Protein AF-A0A380BNU7-F1 (afdb_monomer_lite)

Organism: Sphingobacterium spiritivorum (NCBI:txid258)

Radius of gyration: 19.22 Å; chains: 1; bounding box: 40×41×57 Å

Structure (mmCIF, N/CA/C/O backbone):
data_AF-A0A380BNU7-F1
#
_entry.id   AF-A0A380BNU7-F1
#
loop_
_atom_site.group_PDB
_atom_site.id
_atom_site.type_symbol
_atom_site.label_atom_id
_atom_site.label_alt_id
_atom_site.label_comp_id
_atom_site.label_asym_id
_atom_site.label_entity_id
_atom_site.label_seq_id
_atom_site.pdbx_PDB_ins_code
_atom_site.Cartn_x
_atom_site.Cartn_y
_atom_site.Cartn_z
_atom_site.occupancy
_atom_site.B_iso_or_equiv
_atom_site.auth_seq_id
_atom_site.auth_comp_id
_atom_site.auth_asym_id
_atom_site.auth_atom_id
_atom_site.pdbx_PDB_model_num
ATOM 1 N N . MET A 1 1 ? 15.354 9.250 -41.574 1.00 53.06 1 MET A N 1
ATOM 2 C CA . MET A 1 1 ? 14.515 8.963 -40.391 1.00 53.06 1 MET A CA 1
ATOM 3 C C . MET A 1 1 ? 14.996 9.888 -39.285 1.00 53.06 1 MET A C 1
ATOM 5 O O . MET A 1 1 ? 16.195 9.872 -39.030 1.00 53.06 1 MET A O 1
ATOM 9 N N . SER A 1 2 ? 14.148 10.771 -38.747 1.00 51.53 2 SER A N 1
ATOM 10 C CA . SER A 1 2 ? 14.580 11.741 -37.726 1.00 51.53 2 SER A CA 1
ATOM 11 C C . SER A 1 2 ? 14.972 11.025 -36.426 1.00 51.53 2 SER A C 1
ATOM 13 O O . SER A 1 2 ? 14.500 9.920 -36.149 1.00 51.53 2 SER A O 1
ATOM 15 N N . MET A 1 3 ? 15.859 11.642 -35.643 1.00 53.94 3 MET A N 1
ATOM 16 C CA . MET A 1 3 ? 16.341 11.119 -34.356 1.00 53.94 3 MET A CA 1
ATOM 17 C C . MET A 1 3 ? 15.182 10.827 -33.383 1.00 53.94 3 MET A C 1
ATOM 19 O O . MET A 1 3 ? 15.186 9.807 -32.701 1.00 53.94 3 M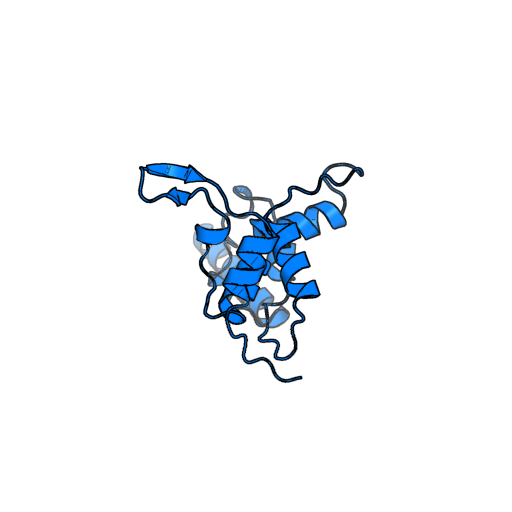ET A O 1
ATOM 23 N N . GLU A 1 4 ? 14.141 11.660 -33.415 1.00 60.81 4 GLU A N 1
ATOM 24 C CA . GLU A 1 4 ? 12.905 11.508 -32.635 1.00 60.81 4 GLU A CA 1
ATOM 25 C C . GLU A 1 4 ? 12.145 10.220 -32.977 1.00 60.81 4 GLU A C 1
ATOM 27 O O . GLU A 1 4 ? 11.693 9.493 -32.094 1.00 60.81 4 GLU A O 1
ATOM 32 N N . MET A 1 5 ? 12.074 9.876 -34.264 1.00 57.25 5 MET A N 1
ATOM 33 C CA . MET A 1 5 ? 11.382 8.676 -34.732 1.00 57.25 5 MET A CA 1
ATOM 34 C C . MET A 1 5 ? 12.128 7.398 -34.315 1.00 57.25 5 MET A C 1
ATOM 36 O O . MET A 1 5 ? 11.500 6.385 -34.023 1.00 57.25 5 MET A O 1
ATOM 40 N N . LYS A 1 6 ? 13.467 7.448 -34.239 1.00 61.94 6 LYS A N 1
ATOM 41 C CA . LYS A 1 6 ? 14.308 6.327 -33.783 1.00 61.94 6 LYS A CA 1
ATOM 42 C C . LYS A 1 6 ? 14.173 6.092 -32.272 1.00 61.94 6 LYS A C 1
ATOM 44 O O . LYS A 1 6 ? 14.049 4.944 -31.859 1.00 61.94 6 LYS A O 1
ATOM 49 N N . ASN A 1 7 ? 14.109 7.162 -31.477 1.00 72.06 7 ASN A N 1
ATOM 50 C CA . ASN A 1 7 ? 13.885 7.076 -30.030 1.00 72.06 7 ASN A CA 1
ATOM 51 C C . ASN A 1 7 ? 12.505 6.493 -29.687 1.00 72.06 7 ASN A C 1
ATOM 53 O O . ASN A 1 7 ? 12.392 5.698 -28.758 1.00 72.06 7 ASN A O 1
ATOM 57 N N . TRP A 1 8 ? 11.473 6.807 -30.474 1.00 78.50 8 TRP A N 1
ATOM 58 C CA . TRP A 1 8 ? 10.132 6.246 -30.285 1.00 78.50 8 TRP A CA 1
ATOM 59 C C . TRP A 1 8 ? 10.067 4.720 -30.475 1.00 78.50 8 TRP A C 1
ATOM 61 O O . TRP A 1 8 ? 9.413 4.023 -29.699 1.00 78.50 8 TRP A O 1
ATOM 71 N N . PHE A 1 9 ? 10.746 4.171 -31.490 1.00 84.50 9 PHE A N 1
ATOM 72 C CA . PHE A 1 9 ? 10.751 2.719 -31.720 1.00 84.50 9 PHE A CA 1
ATOM 73 C C . PHE A 1 9 ? 11.496 1.951 -30.626 1.00 84.50 9 PHE A C 1
ATOM 75 O O . PHE A 1 9 ? 11.030 0.889 -30.210 1.00 84.50 9 PHE A O 1
ATOM 82 N N . GLU A 1 10 ? 12.622 2.481 -30.145 1.00 84.56 10 GLU A N 1
ATOM 83 C CA . GLU A 1 10 ? 13.351 1.882 -29.021 1.00 84.56 10 GLU A CA 1
ATOM 84 C C . GLU A 1 10 ? 12.535 1.965 -27.724 1.00 84.56 10 GLU A C 1
ATOM 86 O O . GLU A 1 10 ? 12.452 0.981 -26.991 1.00 84.56 10 GLU A O 1
ATOM 91 N N . TYR A 1 11 ? 11.827 3.078 -27.498 1.00 84.00 11 TYR A N 1
ATOM 92 C CA . TYR A 1 11 ? 10.887 3.215 -26.384 1.00 84.00 11 TYR A CA 1
ATOM 93 C C . TYR A 1 11 ? 9.791 2.142 -26.425 1.00 84.00 11 TYR A C 1
ATOM 95 O O . TYR A 1 11 ? 9.588 1.414 -25.454 1.00 84.00 11 TYR A O 1
ATOM 103 N N . LYS A 1 12 ? 9.122 1.972 -27.573 1.00 88.44 12 LYS A N 1
ATOM 104 C CA . LYS A 1 12 ? 8.074 0.952 -27.724 1.00 88.44 12 LYS A CA 1
ATOM 105 C C . LYS A 1 12 ? 8.599 -0.473 -27.592 1.00 88.44 12 LYS A C 1
ATOM 107 O O . LYS A 1 12 ? 7.890 -1.325 -27.061 1.00 88.44 12 LYS A O 1
ATOM 112 N N . ARG A 1 13 ? 9.832 -0.739 -28.028 1.00 91.44 13 ARG A N 1
ATOM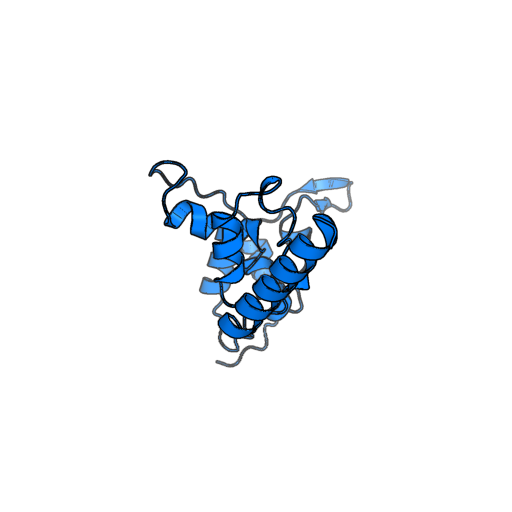 113 C CA . ARG A 1 13 ? 10.489 -2.033 -27.794 1.00 91.44 13 ARG A CA 1
ATOM 114 C C . ARG A 1 13 ? 10.737 -2.292 -26.315 1.00 91.44 13 ARG A C 1
ATOM 116 O O . ARG A 1 13 ? 10.459 -3.399 -25.863 1.00 91.44 13 ARG A O 1
ATOM 123 N N . LEU A 1 14 ? 11.234 -1.299 -25.580 1.00 90.19 14 LEU A N 1
ATOM 124 C CA . LEU A 1 14 ? 11.453 -1.414 -24.141 1.00 90.19 14 LEU A CA 1
ATOM 125 C C . LEU A 1 14 ? 10.132 -1.658 -23.399 1.00 90.19 14 LEU A C 1
ATOM 127 O O . LEU A 1 14 ? 10.041 -2.604 -22.621 1.00 90.19 14 LEU A O 1
ATOM 131 N N . GLU A 1 15 ? 9.099 -0.871 -23.703 1.00 92.00 15 GLU A N 1
ATOM 132 C CA . GLU A 1 15 ? 7.751 -1.021 -23.141 1.00 92.00 15 GLU A CA 1
ATOM 133 C C . GLU A 1 15 ? 7.202 -2.440 -23.374 1.00 92.00 15 GLU A C 1
ATOM 135 O O . GLU A 1 15 ? 6.788 -3.123 -22.439 1.00 92.00 15 GLU A O 1
ATOM 140 N N . GLN A 1 16 ? 7.273 -2.938 -24.612 1.00 94.25 16 GLN A N 1
ATOM 141 C CA . GLN A 1 16 ? 6.831 -4.297 -24.939 1.00 94.25 16 GLN A CA 1
ATOM 142 C C . GLN A 1 16 ? 7.655 -5.370 -24.222 1.00 94.25 16 GLN A C 1
ATOM 144 O O . GLN A 1 16 ? 7.095 -6.354 -23.742 1.00 94.25 16 GLN A O 1
ATOM 149 N N . HIS A 1 17 ? 8.974 -5.199 -24.143 1.00 94.44 17 HIS A N 1
ATOM 150 C CA . HIS A 1 17 ? 9.847 -6.160 -23.478 1.00 94.44 17 HIS A CA 1
ATOM 151 C C . HIS A 1 17 ? 9.535 -6.266 -21.981 1.00 94.44 17 HIS A C 1
ATOM 153 O O . HIS A 1 17 ? 9.389 -7.372 -21.461 1.00 94.44 17 HIS A O 1
ATOM 159 N N . LEU A 1 18 ? 9.375 -5.128 -21.304 1.00 93.44 18 LEU A N 1
ATOM 160 C CA . LEU A 1 18 ? 9.049 -5.085 -19.880 1.00 93.44 18 LEU A CA 1
ATOM 161 C C . LEU A 1 18 ? 7.642 -5.622 -19.601 1.00 93.44 18 LEU A C 1
ATOM 163 O O . LEU A 1 18 ? 7.465 -6.376 -18.643 1.00 93.44 18 LEU A O 1
ATOM 167 N N . HIS A 1 19 ? 6.666 -5.320 -20.464 1.00 93.94 19 HIS A N 1
ATOM 168 C CA . HIS A 1 19 ? 5.331 -5.915 -20.387 1.00 93.94 19 HIS A CA 1
ATOM 169 C C . HIS A 1 19 ? 5.389 -7.446 -20.474 1.00 93.94 19 HIS A C 1
ATOM 171 O O . HIS A 1 19 ? 4.811 -8.132 -19.637 1.00 93.94 19 HIS A O 1
ATOM 177 N N . LEU A 1 20 ? 6.134 -7.995 -21.441 1.00 94.81 20 LEU A N 1
ATOM 178 C CA . LEU A 1 20 ? 6.280 -9.445 -21.603 1.00 94.81 20 LEU A CA 1
ATOM 179 C C . LEU A 1 20 ? 7.007 -10.104 -20.424 1.00 94.81 20 LEU A C 1
ATOM 181 O O . LEU A 1 20 ? 6.664 -11.223 -20.052 1.00 94.81 20 LEU A O 1
ATOM 185 N N . LEU A 1 21 ? 8.005 -9.429 -19.848 1.00 93.50 21 LEU A N 1
ATOM 186 C CA . LEU A 1 21 ? 8.790 -9.956 -18.731 1.00 93.50 21 LEU A CA 1
ATOM 187 C C . LEU A 1 21 ? 8.006 -9.961 -17.412 1.00 93.50 21 LEU A C 1
ATOM 189 O O . LEU A 1 21 ? 8.163 -10.878 -16.611 1.00 93.50 21 LEU A O 1
ATOM 193 N N . THR A 1 22 ? 7.198 -8.928 -17.174 1.00 91.62 22 THR A N 1
ATOM 194 C CA . THR A 1 22 ? 6.559 -8.691 -15.867 1.00 91.62 22 THR A CA 1
ATOM 195 C C . THR A 1 22 ? 5.064 -8.978 -15.848 1.00 91.62 22 THR A C 1
ATOM 197 O O . THR A 1 22 ? 4.483 -9.096 -14.774 1.00 91.62 22 THR A O 1
ATOM 200 N N . GLY A 1 23 ? 4.424 -9.060 -17.016 1.00 91.25 23 GLY A N 1
ATOM 201 C CA . GLY A 1 23 ? 2.969 -9.148 -17.151 1.00 91.25 23 GLY A CA 1
ATOM 202 C C . GLY A 1 23 ? 2.229 -7.848 -16.816 1.00 91.25 23 GLY A C 1
ATOM 203 O O . GLY A 1 23 ? 1.001 -7.823 -16.867 1.00 91.25 23 GLY A O 1
ATOM 204 N N . LYS A 1 24 ? 2.945 -6.769 -16.482 1.00 90.69 24 LYS A N 1
ATOM 205 C CA . LYS A 1 24 ? 2.353 -5.507 -16.033 1.00 90.69 24 LYS A CA 1
ATOM 206 C C . LYS A 1 24 ? 2.048 -4.557 -17.175 1.00 90.69 24 LYS A C 1
ATOM 208 O O . LYS A 1 24 ? 2.723 -4.537 -18.202 1.00 90.69 24 LYS A O 1
ATOM 213 N N . GLU A 1 25 ? 1.044 -3.725 -16.962 1.00 89.88 25 GLU A N 1
ATOM 214 C CA . GLU A 1 25 ? 0.733 -2.591 -17.824 1.00 89.88 25 GLU A CA 1
ATOM 215 C C . GLU A 1 25 ? 1.836 -1.526 -17.656 1.00 89.88 25 GLU A C 1
ATOM 217 O O . GLU A 1 25 ? 2.126 -1.105 -16.542 1.00 89.88 25 GLU A O 1
ATOM 222 N N . MET A 1 26 ? 2.525 -1.154 -18.740 1.00 90.69 26 MET A N 1
ATOM 223 C CA . MET A 1 26 ? 3.698 -0.273 -18.652 1.00 90.69 26 MET A CA 1
ATOM 224 C C . MET A 1 26 ? 3.348 1.215 -18.628 1.00 90.69 26 MET A C 1
ATOM 226 O O . MET A 1 26 ? 4.168 2.002 -18.162 1.00 90.69 26 MET A O 1
ATOM 230 N N . SER A 1 27 ? 2.157 1.622 -19.080 1.00 86.50 27 SER A N 1
ATOM 231 C CA . SER A 1 27 ? 1.724 3.025 -19.026 1.00 86.50 27 SER A CA 1
ATOM 232 C C . SER A 1 27 ? 1.550 3.541 -17.595 1.00 86.50 27 SER A C 1
ATOM 234 O O . SER A 1 27 ? 1.594 4.750 -17.377 1.00 86.50 27 SER A O 1
ATOM 236 N N . SER A 1 28 ? 1.423 2.649 -16.605 1.00 83.88 28 SER A N 1
ATOM 237 C CA . SER A 1 28 ? 1.453 3.016 -15.187 1.00 83.88 28 SER A CA 1
ATOM 238 C C . SER A 1 28 ? 2.838 3.436 -14.678 1.00 83.88 28 SER A C 1
ATOM 240 O O . SER A 1 28 ? 2.950 3.818 -13.515 1.00 83.88 28 SER A O 1
ATOM 242 N N . PHE A 1 29 ? 3.883 3.344 -15.508 1.00 85.69 29 PHE A N 1
ATOM 243 C CA . PHE A 1 29 ? 5.261 3.693 -15.171 1.00 85.69 29 PHE A CA 1
ATOM 244 C C . PHE A 1 29 ? 5.802 4.772 -16.116 1.00 85.69 29 PHE A C 1
ATOM 246 O O . PHE A 1 29 ? 5.640 4.689 -17.335 1.00 85.69 29 PHE A O 1
ATOM 253 N N . ASN A 1 30 ? 6.507 5.766 -15.571 1.00 82.25 30 ASN A N 1
ATOM 254 C CA . ASN A 1 30 ? 7.160 6.797 -16.375 1.00 82.25 30 ASN A CA 1
ATOM 255 C C . ASN A 1 30 ? 8.501 6.288 -16.931 1.00 82.25 30 ASN A C 1
ATOM 257 O O . ASN A 1 30 ? 9.577 6.578 -16.410 1.00 82.25 30 ASN A O 1
ATOM 261 N N . LEU 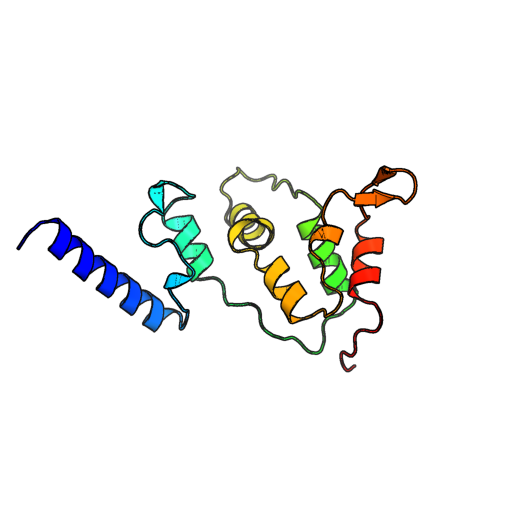A 1 31 ? 8.441 5.500 -18.008 1.00 82.44 31 LEU A N 1
ATOM 262 C CA . LEU A 1 31 ? 9.639 4.974 -18.674 1.00 82.44 31 LEU A CA 1
ATOM 263 C C . LEU A 1 31 ? 10.445 6.061 -19.407 1.00 82.44 31 LEU A C 1
ATOM 265 O O . LEU A 1 31 ? 11.574 5.800 -19.822 1.00 82.44 31 LEU A O 1
ATOM 269 N N . SER A 1 32 ? 9.869 7.248 -19.620 1.00 76.31 32 SER A N 1
ATOM 270 C CA . SER A 1 32 ? 10.497 8.333 -20.375 1.00 76.31 32 SER A CA 1
ATOM 271 C C . SER A 1 32 ? 11.241 9.337 -19.516 1.00 76.31 32 SER A C 1
ATOM 273 O O . SER A 1 32 ? 12.203 9.871 -20.027 1.00 76.31 32 SER A O 1
ATOM 275 N N . GLU A 1 33 ? 10.852 9.596 -18.267 1.00 72.12 33 GLU A N 1
ATOM 276 C CA . GLU A 1 33 ? 11.471 10.647 -17.430 1.00 72.12 33 GLU A CA 1
ATOM 277 C C . GLU A 1 33 ? 12.031 10.079 -16.118 1.00 72.12 33 GLU A C 1
ATOM 279 O O . GLU A 1 33 ? 12.132 10.764 -15.104 1.00 72.12 33 GLU A O 1
ATOM 284 N N . TRP A 1 34 ? 12.460 8.815 -16.138 1.00 67.75 34 TRP A N 1
ATOM 285 C CA . TRP A 1 34 ? 13.058 8.137 -14.981 1.00 67.75 34 TRP A CA 1
ATOM 286 C C . TRP A 1 34 ? 14.266 8.878 -14.385 1.00 67.75 34 TRP A C 1
ATOM 288 O O . TRP A 1 34 ? 14.603 8.678 -13.217 1.00 67.75 34 TRP A O 1
ATOM 298 N N . TRP A 1 35 ? 14.927 9.726 -15.177 1.00 62.47 35 TRP A N 1
ATOM 299 C CA . TRP A 1 35 ? 16.054 10.548 -14.742 1.00 62.47 35 TRP A CA 1
ATOM 300 C C . TRP A 1 35 ? 15.646 11.769 -13.901 1.00 62.47 35 TRP A C 1
ATOM 302 O O . TRP A 1 35 ? 16.498 12.285 -13.181 1.00 62.47 35 TRP A O 1
ATOM 312 N N . GLU A 1 36 ? 14.398 12.248 -13.984 1.00 63.00 36 GLU A N 1
ATOM 313 C CA . GLU A 1 36 ? 13.903 13.378 -13.169 1.00 63.00 36 GLU A CA 1
ATOM 314 C C . GLU A 1 36 ? 13.337 12.927 -11.820 1.00 63.00 36 GLU A C 1
ATOM 316 O O . GLU A 1 36 ? 13.209 13.732 -10.899 1.00 63.00 36 GLU A O 1
ATOM 321 N N . GLU A 1 37 ? 13.011 11.640 -11.699 1.00 66.06 37 GLU A N 1
ATOM 322 C CA . GLU A 1 37 ? 12.441 11.056 -10.492 1.00 66.06 37 GLU A CA 1
ATOM 323 C C . GLU A 1 37 ? 13.536 10.473 -9.582 1.00 66.06 37 GLU A C 1
ATOM 325 O O . GLU A 1 37 ? 14.260 11.198 -8.904 1.00 66.06 37 GLU A O 1
ATOM 330 N N . SER A 1 38 ? 13.644 9.144 -9.530 1.00 68.44 38 SER A N 1
ATOM 331 C CA . SER A 1 38 ? 14.490 8.423 -8.569 1.00 68.44 38 SER A CA 1
ATOM 332 C C . SER A 1 38 ? 15.600 7.598 -9.235 1.00 68.44 38 SER A C 1
ATOM 334 O O . SER A 1 38 ? 16.313 6.867 -8.550 1.00 68.44 38 SER A O 1
ATOM 336 N N . GLY A 1 39 ? 15.765 7.710 -10.559 1.00 79.56 39 GLY A N 1
ATOM 337 C CA . GLY A 1 39 ? 16.731 6.934 -11.339 1.00 79.56 39 GLY A CA 1
ATOM 338 C C . GLY A 1 39 ? 16.174 5.611 -11.875 1.00 79.56 39 GLY A C 1
ATOM 339 O O . GLY A 1 39 ? 15.078 5.165 -11.524 1.00 79.56 39 GLY A O 1
ATOM 340 N N . ALA A 1 40 ? 16.946 4.966 -12.752 1.00 83.75 40 ALA A N 1
ATOM 341 C CA . ALA A 1 40 ? 16.537 3.732 -13.422 1.00 83.75 40 ALA A CA 1
ATOM 342 C C . ALA A 1 40 ? 16.423 2.547 -12.448 1.00 83.75 40 ALA A C 1
ATOM 344 O O . ALA A 1 40 ? 15.591 1.666 -12.648 1.00 83.75 40 ALA A O 1
ATOM 345 N N . GLU A 1 41 ? 17.228 2.526 -11.386 1.00 80.44 41 GLU A N 1
ATOM 346 C CA . GLU A 1 41 ? 17.237 1.480 -10.364 1.00 80.44 41 GLU A CA 1
ATOM 347 C C . GLU A 1 41 ? 15.944 1.474 -9.546 1.00 80.44 41 GLU A C 1
ATOM 349 O O . GLU A 1 41 ? 15.356 0.415 -9.327 1.00 80.44 41 GLU A O 1
ATOM 354 N N . ALA A 1 42 ? 15.481 2.657 -9.140 1.00 78.56 42 ALA A N 1
ATOM 355 C CA . ALA A 1 42 ? 14.222 2.847 -8.427 1.00 78.56 42 ALA A CA 1
ATOM 356 C C . ALA A 1 42 ? 13.025 2.412 -9.287 1.00 78.56 42 ALA A C 1
ATOM 358 O O . ALA A 1 42 ? 12.171 1.648 -8.837 1.00 78.56 42 ALA A O 1
ATOM 359 N N . LEU A 1 43 ? 13.018 2.819 -10.560 1.00 84.62 43 LEU A N 1
ATOM 360 C CA . LEU A 1 43 ? 11.989 2.418 -11.515 1.00 84.62 43 LEU A CA 1
ATOM 361 C C . LEU A 1 43 ? 12.005 0.904 -11.781 1.00 84.62 43 LEU A C 1
ATOM 363 O O . LEU A 1 43 ? 10.957 0.258 -11.771 1.00 84.62 43 LEU A O 1
ATOM 367 N N . ALA A 1 44 ? 13.186 0.315 -11.987 1.00 87.00 44 ALA A N 1
ATOM 368 C CA . ALA A 1 44 ? 13.331 -1.127 -12.176 1.00 87.00 44 ALA A CA 1
ATOM 369 C C . ALA A 1 44 ? 12.832 -1.902 -10.950 1.00 87.00 44 ALA A C 1
ATOM 371 O O . ALA A 1 44 ? 12.160 -2.925 -11.099 1.00 87.00 44 ALA A O 1
ATOM 372 N N . PHE A 1 45 ? 13.108 -1.393 -9.748 1.00 85.50 45 PHE A N 1
ATOM 373 C CA . PHE A 1 45 ? 12.605 -1.963 -8.508 1.00 85.50 45 PHE A CA 1
ATOM 374 C C . PHE A 1 45 ? 11.068 -1.939 -8.455 1.00 85.50 45 PHE A C 1
ATOM 376 O O . PHE A 1 45 ? 10.450 -2.987 -8.253 1.00 85.50 45 PHE A O 1
ATOM 383 N N . ASP A 1 46 ? 10.441 -0.795 -8.737 1.00 85.62 46 ASP A N 1
ATOM 384 C CA . ASP A 1 46 ? 8.978 -0.652 -8.736 1.00 85.62 46 ASP A CA 1
ATOM 385 C C . ASP A 1 46 ? 8.285 -1.517 -9.801 1.00 85.62 46 ASP A C 1
ATOM 387 O O . ASP A 1 46 ? 7.206 -2.074 -9.558 1.00 85.62 46 ASP A O 1
ATOM 391 N N . ILE A 1 47 ? 8.915 -1.674 -10.967 1.00 89.25 47 ILE A N 1
ATOM 392 C CA . ILE A 1 47 ? 8.464 -2.586 -12.022 1.00 89.25 47 ILE A CA 1
ATOM 393 C C . ILE A 1 47 ? 8.580 -4.042 -11.551 1.00 89.25 47 ILE A C 1
ATOM 395 O O . ILE A 1 47 ? 7.650 -4.819 -11.772 1.00 89.25 47 ILE A O 1
ATOM 399 N N . SER A 1 48 ? 9.665 -4.401 -10.858 1.00 88.38 48 SER A N 1
ATOM 400 C CA . SER A 1 48 ? 9.932 -5.770 -10.389 1.00 88.38 48 SER A CA 1
ATOM 401 C C . SER A 1 48 ? 9.066 -6.229 -9.212 1.00 88.38 48 SER A C 1
ATOM 403 O O . SER A 1 48 ? 8.845 -7.431 -9.057 1.00 88.38 48 SER A O 1
ATOM 405 N N . LEU A 1 49 ? 8.574 -5.304 -8.381 1.00 87.44 49 LEU A N 1
ATOM 406 C CA . LEU A 1 49 ? 7.686 -5.640 -7.267 1.00 87.44 49 LEU A CA 1
ATOM 407 C C . LEU A 1 49 ? 6.408 -6.301 -7.797 1.00 87.44 49 LEU A C 1
ATOM 409 O O . LEU A 1 49 ? 5.835 -5.772 -8.734 1.00 87.44 49 LEU A O 1
ATOM 413 N N . PRO A 1 50 ? 5.892 -7.398 -7.232 1.00 88.50 50 PRO A N 1
ATOM 414 C CA . PRO A 1 50 ? 4.590 -7.916 -7.654 1.00 88.50 50 PRO A CA 1
ATOM 415 C C . PRO A 1 50 ? 3.484 -6.880 -7.401 1.00 88.50 50 PRO A C 1
ATOM 417 O O . PRO A 1 50 ? 3.618 -6.019 -6.530 1.00 88.50 50 PRO A O 1
ATOM 420 N N . ASP A 1 51 ? 2.384 -6.956 -8.149 1.00 89.25 51 ASP A N 1
ATOM 421 C CA . ASP A 1 51 ? 1.191 -6.194 -7.781 1.00 89.25 51 ASP A CA 1
ATOM 422 C C . ASP A 1 51 ? 0.558 -6.809 -6.521 1.00 89.25 51 ASP A C 1
ATOM 424 O O . ASP A 1 51 ? 0.584 -8.031 -6.357 1.00 89.25 51 ASP A O 1
ATOM 428 N N . PRO A 1 52 ? -0.009 -5.998 -5.608 1.00 91.81 52 PRO A N 1
ATOM 429 C CA . PRO A 1 52 ? -0.709 -6.531 -4.451 1.00 91.81 52 PRO A CA 1
ATOM 430 C C . PRO A 1 52 ? -1.879 -7.420 -4.861 1.00 91.81 52 PRO A C 1
ATOM 432 O O . PRO A 1 52 ? -2.713 -7.036 -5.682 1.00 91.81 52 PRO A O 1
ATOM 435 N N . GLU A 1 53 ? -1.984 -8.576 -4.219 1.00 92.75 53 GLU A N 1
ATOM 436 C CA . GLU A 1 53 ? -3.076 -9.515 -4.440 1.00 92.75 53 GLU A CA 1
ATOM 437 C C . GLU A 1 53 ? -4.143 -9.411 -3.347 1.00 92.75 53 GLU A C 1
ATOM 439 O O . GLU A 1 53 ? -3.939 -8.846 -2.263 1.00 92.75 53 GLU A O 1
ATOM 444 N N . LYS A 1 54 ? -5.324 -9.949 -3.656 1.00 92.81 54 LYS A N 1
ATOM 445 C CA . LYS A 1 54 ? -6.393 -10.090 -2.678 1.00 92.81 54 LYS A CA 1
ATOM 446 C C . LYS A 1 54 ? -6.098 -11.299 -1.794 1.00 92.81 54 LYS A C 1
ATOM 448 O O . LYS A 1 54 ? -5.933 -12.403 -2.304 1.00 92.81 54 LYS A O 1
ATOM 453 N N . THR A 1 55 ? -6.085 -11.090 -0.485 1.00 90.31 55 THR A N 1
ATOM 454 C CA . THR A 1 55 ? -5.694 -12.090 0.507 1.00 90.31 55 THR A CA 1
ATOM 455 C C . THR A 1 55 ? -6.837 -12.327 1.482 1.00 90.31 55 THR A C 1
ATOM 457 O O . THR A 1 55 ? -7.275 -11.414 2.178 1.00 90.31 55 THR A O 1
ATOM 460 N N . ASP A 1 56 ? -7.302 -13.573 1.564 1.00 83.50 56 ASP A N 1
ATOM 461 C CA . ASP A 1 56 ? -8.504 -13.911 2.333 1.00 83.50 56 ASP A CA 1
ATOM 462 C C . ASP A 1 56 ? -8.271 -14.075 3.844 1.00 83.50 56 ASP A C 1
ATOM 464 O O . ASP A 1 56 ? -9.244 -14.052 4.590 1.00 83.50 56 ASP A O 1
ATOM 468 N N . ASN A 1 57 ? -7.018 -14.212 4.302 1.00 86.44 57 ASN A N 1
ATOM 469 C CA . ASN A 1 57 ? -6.677 -14.610 5.679 1.00 86.44 57 ASN A CA 1
ATOM 470 C C . ASN A 1 57 ? -5.687 -13.643 6.362 1.00 86.44 57 ASN A C 1
ATOM 472 O O . ASN A 1 57 ? -4.745 -14.076 7.023 1.00 86.44 57 ASN A O 1
ATOM 476 N N . ILE A 1 58 ? -5.859 -12.328 6.185 1.00 91.38 58 ILE A N 1
ATOM 477 C CA . ILE A 1 58 ? -4.993 -11.331 6.839 1.00 91.38 58 ILE A CA 1
ATOM 478 C C . ILE A 1 58 ? -5.324 -11.265 8.330 1.00 91.38 58 ILE A C 1
ATOM 480 O O . ILE A 1 58 ? -6.463 -11.000 8.718 1.00 91.38 58 ILE A O 1
ATOM 484 N N . THR A 1 59 ? -4.321 -11.445 9.183 1.00 92.81 59 THR A N 1
ATOM 485 C CA . THR A 1 59 ? -4.482 -11.316 10.633 1.00 92.81 59 THR A CA 1
ATOM 486 C C . THR A 1 59 ? -4.462 -9.851 11.078 1.00 92.81 59 THR A C 1
ATOM 488 O O . THR A 1 59 ? -3.817 -8.990 10.474 1.00 92.81 59 THR A O 1
ATOM 491 N N . LEU A 1 60 ? -5.093 -9.560 12.221 1.00 91.75 60 LEU A N 1
ATOM 492 C CA . LEU A 1 60 ? -5.037 -8.228 12.839 1.00 91.75 60 LEU A CA 1
ATOM 493 C C . LEU A 1 60 ? -3.590 -7.784 13.132 1.00 91.75 60 LEU A C 1
ATOM 495 O O . LEU A 1 60 ? -3.272 -6.599 13.047 1.00 91.75 60 LEU A O 1
ATOM 499 N N . LYS A 1 61 ? -2.704 -8.738 13.457 1.00 95.12 61 LYS A N 1
ATOM 500 C CA . LYS A 1 61 ? -1.280 -8.478 13.709 1.00 95.12 61 LYS A CA 1
ATOM 501 C C . LYS A 1 61 ? -0.555 -8.036 12.437 1.00 95.12 61 LYS A C 1
ATOM 503 O O . LYS A 1 61 ? 0.203 -7.073 12.492 1.00 95.12 61 LYS A O 1
ATOM 508 N N . GLU A 1 62 ? -0.796 -8.704 11.311 1.00 95.25 62 GLU A N 1
ATOM 509 C CA . GLU A 1 62 ? -0.218 -8.324 10.013 1.00 95.25 62 GLU A CA 1
ATOM 510 C C . GLU A 1 62 ? -0.737 -6.963 9.552 1.00 95.25 62 GLU A C 1
ATOM 512 O O . GLU A 1 62 ? 0.063 -6.107 9.177 1.00 95.25 62 GLU A O 1
ATOM 517 N N . LEU A 1 63 ? -2.047 -6.713 9.668 1.00 95.50 63 LEU A N 1
ATOM 518 C CA . LEU A 1 63 ? -2.609 -5.390 9.384 1.00 95.50 63 LEU A CA 1
ATOM 519 C C . LEU A 1 63 ? -1.947 -4.311 10.250 1.00 95.50 63 LEU A C 1
ATOM 521 O O . LEU A 1 63 ? -1.535 -3.272 9.736 1.00 95.50 63 LEU A O 1
ATOM 525 N N . SER A 1 64 ? -1.808 -4.559 11.555 1.00 95.69 64 SER A N 1
ATOM 526 C CA . SER A 1 64 ? -1.171 -3.604 12.462 1.00 95.69 64 SER A CA 1
ATOM 527 C C . SER A 1 64 ? 0.290 -3.335 12.101 1.00 95.69 64 SER A C 1
ATOM 529 O O . SER A 1 64 ? 0.754 -2.212 12.288 1.00 95.69 64 SER A O 1
ATOM 531 N N . GLU A 1 65 ? 1.015 -4.332 11.594 1.00 95.44 65 GLU A N 1
ATOM 532 C CA . GLU A 1 65 ? 2.398 -4.170 11.143 1.00 95.44 65 GLU A CA 1
ATOM 533 C C . GLU A 1 65 ? 2.480 -3.325 9.865 1.00 95.44 65 GLU A C 1
ATOM 535 O O . GLU A 1 65 ? 3.338 -2.446 9.771 1.00 95.44 65 GLU A O 1
ATOM 540 N N . ILE A 1 66 ? 1.555 -3.514 8.917 1.00 94.56 66 ILE A N 1
ATOM 541 C CA . ILE A 1 66 ? 1.452 -2.662 7.720 1.00 94.56 66 ILE A CA 1
ATOM 542 C C . ILE A 1 66 ? 1.166 -1.211 8.126 1.00 94.56 66 ILE A C 1
ATOM 544 O O . ILE A 1 66 ? 1.866 -0.293 7.695 1.00 94.56 66 ILE A O 1
ATOM 548 N N . VAL A 1 67 ? 0.179 -0.995 9.003 1.00 95.38 67 VAL A N 1
ATOM 549 C CA . VAL A 1 67 ? -0.171 0.343 9.505 1.00 95.38 67 VAL A CA 1
ATOM 550 C C . VAL A 1 67 ? 1.016 0.988 10.219 1.00 95.38 67 VAL A C 1
ATOM 552 O O . VAL A 1 67 ? 1.297 2.166 9.995 1.00 95.38 67 VAL A O 1
ATOM 555 N N . ARG A 1 68 ? 1.738 0.226 11.050 1.00 93.75 68 ARG A N 1
ATOM 556 C CA . ARG A 1 68 ? 2.943 0.702 11.739 1.00 93.75 68 ARG A CA 1
ATOM 557 C C . ARG A 1 68 ? 4.001 1.170 10.741 1.00 93.75 68 AR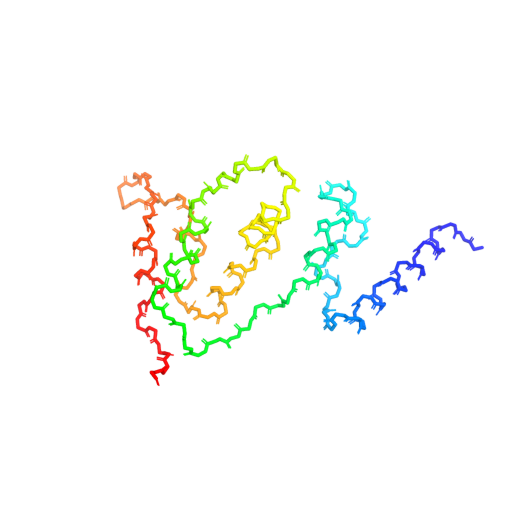G A C 1
ATOM 559 O O . ARG A 1 68 ? 4.508 2.274 10.902 1.00 93.75 68 ARG A O 1
ATOM 566 N N . ARG A 1 69 ? 4.293 0.386 9.697 1.00 91.06 69 ARG A N 1
ATOM 567 C CA . ARG A 1 69 ? 5.276 0.748 8.656 1.00 91.06 69 ARG A CA 1
ATOM 568 C C . ARG A 1 69 ? 4.884 1.997 7.872 1.00 91.06 69 ARG A C 1
ATOM 570 O O . ARG A 1 69 ? 5.747 2.800 7.558 1.00 91.06 69 ARG A O 1
ATOM 577 N N . LEU A 1 70 ? 3.595 2.185 7.593 1.00 91.25 70 LEU A N 1
ATOM 578 C CA . LEU A 1 70 ? 3.103 3.392 6.922 1.00 91.25 70 LEU A CA 1
ATOM 579 C C . LEU A 1 70 ? 3.129 4.639 7.824 1.00 91.25 70 LEU A C 1
ATOM 581 O O . LEU A 1 70 ? 3.260 5.754 7.327 1.00 91.25 70 LEU A O 1
ATOM 585 N N . LYS A 1 71 ? 2.983 4.475 9.147 1.00 89.50 71 LYS A N 1
ATOM 586 C CA . LYS A 1 71 ? 2.943 5.589 10.114 1.00 89.50 71 LYS A CA 1
ATOM 587 C C . LYS A 1 71 ? 4.297 5.960 10.702 1.00 89.50 71 LYS A C 1
ATOM 589 O O . LYS A 1 71 ? 4.452 7.082 11.183 1.00 89.50 71 LYS A O 1
ATOM 594 N N . THR A 1 72 ? 5.232 5.023 10.762 1.00 84.38 72 THR A N 1
ATOM 595 C CA . THR A 1 72 ? 6.517 5.212 11.427 1.00 84.38 72 THR A CA 1
ATOM 596 C C . THR A 1 72 ? 7.613 5.314 10.384 1.00 84.38 72 THR A C 1
ATOM 598 O O . THR A 1 72 ? 7.816 4.392 9.605 1.00 84.38 72 THR A O 1
ATOM 601 N N . TYR A 1 73 ? 8.358 6.418 10.416 1.00 75.06 73 TYR A N 1
ATOM 602 C CA . TYR A 1 73 ? 9.623 6.494 9.703 1.00 75.06 73 TYR A CA 1
ATOM 603 C C . TYR A 1 73 ? 10.627 5.563 10.391 1.00 75.06 73 TYR A C 1
ATOM 605 O O . TYR A 1 73 ? 11.064 5.832 11.512 1.00 75.06 73 TYR A O 1
ATOM 613 N N . GLU A 1 74 ? 10.953 4.441 9.753 1.00 70.19 74 GLU A N 1
ATOM 614 C CA . GLU A 1 74 ? 12.018 3.559 10.218 1.00 70.19 74 GLU A CA 1
ATOM 615 C C . GLU A 1 74 ? 13.357 4.078 9.701 1.00 70.19 74 GLU A C 1
ATOM 617 O O . GLU A 1 74 ? 13.642 4.035 8.505 1.00 70.19 74 GLU A O 1
ATOM 622 N N . GLN A 1 75 ? 14.195 4.570 10.611 1.00 62.12 75 GLN A N 1
ATOM 623 C CA . GLN A 1 75 ? 15.573 4.890 10.278 1.00 62.12 75 GLN A CA 1
ATOM 624 C C . GLN A 1 75 ? 16.386 3.593 10.288 1.00 62.12 75 GLN A C 1
ATOM 626 O O . GLN A 1 75 ? 16.658 3.024 11.342 1.00 62.12 75 GLN A O 1
ATOM 631 N N . TYR A 1 76 ? 16.756 3.111 9.105 1.00 64.31 76 TYR A N 1
ATOM 632 C CA . TYR A 1 76 ? 17.692 2.001 8.975 1.00 64.31 76 TYR A CA 1
ATOM 633 C C . TYR A 1 76 ? 19.101 2.510 9.316 1.00 64.31 76 TYR A C 1
ATOM 635 O O . TYR A 1 76 ? 19.591 3.443 8.686 1.00 64.31 76 TYR A O 1
ATOM 643 N N . GLU A 1 77 ? 19.728 1.942 10.353 1.00 57.09 77 GLU A N 1
ATOM 644 C CA . GLU A 1 77 ? 21.035 2.398 10.866 1.00 57.09 77 GLU A CA 1
ATOM 645 C C . GLU A 1 77 ? 22.203 2.162 9.892 1.00 57.09 77 GLU A C 1
ATOM 647 O O . GLU A 1 77 ? 23.249 2.799 10.001 1.00 57.09 77 GLU A O 1
ATOM 652 N N . GLU A 1 78 ? 22.035 1.282 8.906 1.00 55.16 78 GLU A N 1
ATOM 653 C CA . GLU A 1 78 ? 23.025 1.070 7.855 1.00 55.16 78 GLU A CA 1
ATOM 654 C C . GLU A 1 78 ? 22.782 2.063 6.725 1.00 55.16 78 GLU A C 1
ATOM 656 O O . GLU A 1 78 ? 21.659 2.133 6.231 1.00 55.16 78 GLU A O 1
ATOM 661 N N . SER A 1 79 ? 23.842 2.802 6.355 1.00 56.19 79 SER A N 1
ATOM 662 C CA . SER A 1 79 ? 23.956 3.781 5.259 1.00 56.19 79 SER A CA 1
ATOM 663 C C . SER A 1 79 ? 22.723 3.850 4.361 1.00 56.19 79 SER A C 1
ATOM 665 O O . SER A 1 79 ? 22.347 2.825 3.800 1.00 56.19 79 SER A O 1
ATOM 667 N N . THR A 1 80 ? 22.180 5.051 4.159 1.00 55.59 80 THR A N 1
ATOM 668 C CA . THR A 1 80 ? 20.954 5.434 3.420 1.00 55.59 80 THR A CA 1
ATOM 669 C C . THR A 1 80 ? 20.634 4.717 2.089 1.00 55.59 80 THR A C 1
ATOM 671 O O . THR A 1 80 ? 19.555 4.921 1.550 1.00 55.59 80 THR A O 1
ATOM 674 N N . ASN A 1 81 ? 21.511 3.842 1.591 1.00 64.19 81 ASN A N 1
ATOM 675 C CA . ASN A 1 81 ? 21.409 3.046 0.372 1.00 64.19 81 ASN A CA 1
ATOM 676 C C . ASN A 1 81 ? 21.424 1.515 0.612 1.00 64.19 81 ASN A C 1
ATOM 678 O O . ASN A 1 81 ? 21.695 0.755 -0.318 1.00 64.19 81 ASN A O 1
ATOM 682 N N . SER A 1 82 ? 21.200 1.019 1.837 1.00 75.31 82 SER A N 1
ATOM 683 C CA . SER A 1 82 ? 21.059 -0.430 2.046 1.00 75.31 82 SER A CA 1
ATOM 684 C C . SER A 1 82 ? 19.805 -0.948 1.329 1.00 75.31 82 SER A C 1
ATOM 686 O O . SER A 1 82 ? 18.759 -0.297 1.353 1.00 75.31 82 SER A O 1
ATOM 688 N N . PHE A 1 83 ? 19.879 -2.148 0.734 1.00 76.31 83 PHE A N 1
ATOM 689 C CA . PHE A 1 83 ? 18.740 -2.759 0.030 1.00 76.31 83 PHE A CA 1
ATOM 690 C C . PHE A 1 83 ? 17.466 -2.744 0.880 1.00 76.31 83 PHE A C 1
ATOM 692 O O . PHE A 1 83 ? 16.399 -2.441 0.371 1.00 76.31 83 PHE A O 1
ATOM 699 N N . ARG A 1 84 ? 17.572 -3.015 2.188 1.00 77.12 84 ARG A N 1
ATOM 700 C CA . ARG A 1 84 ? 16.429 -3.017 3.114 1.00 77.12 84 ARG A CA 1
ATOM 701 C C . ARG A 1 84 ? 15.783 -1.642 3.266 1.00 77.12 84 ARG A C 1
ATOM 703 O O . ARG A 1 84 ? 14.559 -1.565 3.286 1.00 77.12 84 ARG A O 1
ATOM 710 N N . SER A 1 85 ? 16.594 -0.588 3.350 1.00 76.12 85 SER A N 1
ATOM 711 C CA . SER A 1 85 ? 16.109 0.790 3.441 1.00 76.12 85 SER A CA 1
ATOM 712 C C . SER A 1 85 ? 15.381 1.196 2.164 1.00 76.12 85 SER A C 1
ATOM 714 O O . SER A 1 85 ? 14.232 1.630 2.217 1.00 76.12 85 SER A O 1
ATOM 716 N N . THR A 1 86 ? 16.004 0.962 1.007 1.00 76.12 86 THR A N 1
ATOM 717 C CA . THR A 1 86 ? 15.395 1.218 -0.304 1.00 76.12 86 THR A CA 1
ATOM 718 C C . THR A 1 86 ? 14.106 0.409 -0.471 1.00 76.12 86 THR A C 1
ATOM 720 O O . THR A 1 86 ? 13.051 0.977 -0.737 1.00 76.12 86 THR A O 1
ATOM 723 N N . PHE A 1 87 ? 14.144 -0.897 -0.197 1.00 80.25 87 PHE A N 1
ATOM 724 C CA . PHE A 1 87 ? 12.986 -1.792 -0.265 1.00 80.25 87 PHE A CA 1
ATOM 725 C C . PHE A 1 87 ? 11.819 -1.289 0.595 1.00 80.25 87 PHE A C 1
ATOM 727 O O . PHE A 1 87 ? 10.685 -1.234 0.126 1.00 80.25 87 PHE A O 1
ATOM 734 N N . HIS A 1 88 ? 12.082 -0.876 1.839 1.00 81.00 88 HIS A N 1
ATOM 735 C CA . HIS A 1 88 ? 11.049 -0.320 2.710 1.00 81.00 88 HIS A CA 1
ATOM 736 C C . HIS A 1 88 ? 10.430 0.953 2.130 1.00 81.00 88 HIS A C 1
ATOM 738 O O . HIS A 1 88 ? 9.206 1.032 2.058 1.00 81.00 88 HIS A O 1
ATOM 744 N N . LEU A 1 89 ? 11.254 1.914 1.694 1.00 79.06 89 LEU A N 1
ATOM 745 C CA . LEU A 1 89 ? 10.785 3.187 1.137 1.00 79.06 89 LEU A CA 1
ATOM 746 C C . LEU A 1 89 ? 9.894 2.983 -0.091 1.00 79.06 89 LEU A C 1
ATOM 748 O O . LEU A 1 89 ? 8.867 3.645 -0.225 1.00 79.06 89 LEU A O 1
ATOM 752 N N . HIS A 1 90 ? 10.236 2.038 -0.963 1.00 79.44 90 HIS A N 1
ATOM 753 C CA . HIS A 1 90 ? 9.416 1.727 -2.132 1.00 79.44 90 HIS A CA 1
ATOM 754 C C . HIS A 1 90 ? 8.081 1.064 -1.768 1.00 79.44 90 HIS A C 1
ATOM 756 O O . HIS A 1 90 ? 7.057 1.354 -2.390 1.00 79.44 90 HIS A O 1
ATOM 762 N N . LEU A 1 91 ? 8.053 0.223 -0.726 1.00 83.62 91 LEU A N 1
ATOM 763 C CA . LEU A 1 91 ? 6.806 -0.379 -0.250 1.00 83.62 91 LEU A CA 1
ATOM 764 C C . LEU A 1 91 ? 5.863 0.632 0.420 1.00 83.62 91 LEU A C 1
ATOM 766 O O . LEU A 1 91 ? 4.641 0.500 0.286 1.00 83.62 91 LEU A O 1
ATOM 770 N N . THR A 1 92 ? 6.409 1.603 1.159 1.00 81.50 92 THR A N 1
ATOM 771 C CA . THR A 1 92 ? 5.629 2.563 1.957 1.00 81.50 92 THR A CA 1
ATOM 772 C C . THR A 1 92 ? 5.312 3.864 1.221 1.00 81.50 92 THR A C 1
ATOM 774 O O . THR A 1 92 ? 4.199 4.364 1.370 1.00 81.50 92 THR A O 1
ATOM 777 N N . PHE A 1 93 ? 6.241 4.392 0.418 1.00 75.56 93 PHE A N 1
ATOM 778 C CA . PHE A 1 93 ? 6.134 5.721 -0.204 1.00 75.56 93 PHE A CA 1
ATOM 779 C C . PHE A 1 93 ? 6.286 5.736 -1.727 1.00 75.56 93 PHE A C 1
ATOM 781 O O . PHE A 1 93 ? 5.688 6.606 -2.347 1.00 75.56 93 PHE A O 1
ATOM 788 N N . GLY A 1 94 ? 7.074 4.825 -2.312 1.00 73.94 94 GLY A N 1
ATOM 789 C CA . GLY A 1 94 ? 7.347 4.777 -3.758 1.00 73.94 94 GLY A CA 1
ATOM 790 C C . GLY A 1 94 ? 6.115 4.382 -4.577 1.00 73.94 94 GLY A C 1
ATOM 791 O O . GLY A 1 94 ? 5.150 5.132 -4.684 1.00 73.94 94 GLY A O 1
ATOM 792 N N . ASN A 1 95 ? 6.083 3.157 -5.106 1.00 75.94 95 ASN A N 1
ATOM 793 C CA . ASN A 1 95 ? 4.926 2.651 -5.862 1.00 75.94 95 ASN A CA 1
ATOM 794 C C . ASN A 1 95 ? 3.644 2.466 -5.005 1.00 75.94 95 ASN A C 1
ATOM 796 O O . ASN A 1 95 ? 2.609 1.993 -5.488 1.00 75.94 95 ASN A O 1
ATOM 800 N N . GLY A 1 96 ? 3.706 2.797 -3.709 1.00 84.31 96 GLY A N 1
ATOM 801 C CA . GLY A 1 96 ? 2.571 2.745 -2.793 1.00 84.31 96 GLY A CA 1
ATOM 802 C C . GLY A 1 96 ? 2.025 1.331 -2.621 1.00 84.31 96 GLY A C 1
ATOM 803 O O . GLY A 1 96 ? 0.810 1.147 -2.565 1.00 84.31 96 GLY A O 1
ATOM 804 N N . TYR A 1 97 ? 2.898 0.316 -2.573 1.00 90.69 97 TYR A N 1
ATOM 805 C CA . TYR A 1 97 ? 2.479 -1.088 -2.506 1.00 90.69 97 TYR A CA 1
ATOM 806 C C . TYR A 1 97 ? 1.497 -1.331 -1.353 1.00 90.69 97 TYR A C 1
ATOM 808 O O . TYR A 1 97 ? 0.437 -1.923 -1.558 1.00 90.69 97 TYR A O 1
ATOM 816 N N . PHE A 1 98 ? 1.804 -0.836 -0.148 1.00 92.94 98 PHE A N 1
ATOM 817 C CA . PHE A 1 98 ? 0.909 -1.011 0.996 1.00 92.94 98 PHE A CA 1
ATOM 818 C C . PHE A 1 98 ? -0.393 -0.204 0.884 1.00 92.94 98 PHE A C 1
ATOM 820 O O . PHE A 1 98 ? -1.428 -0.705 1.310 1.00 92.94 98 PHE A O 1
ATOM 827 N N . ASP A 1 99 ? -0.387 0.984 0.268 1.00 91.94 99 ASP A N 1
ATOM 828 C CA . ASP A 1 99 ? -1.619 1.743 -0.024 1.00 91.94 99 ASP A CA 1
ATOM 829 C C . ASP A 1 99 ? -2.545 0.933 -0.946 1.00 91.94 99 ASP A C 1
ATOM 831 O O . ASP A 1 99 ? -3.706 0.675 -0.614 1.00 91.94 99 ASP A O 1
ATOM 835 N N . LYS A 1 100 ? -1.993 0.421 -2.052 1.00 92.81 100 LYS A N 1
ATOM 836 C CA . LYS A 1 100 ? -2.704 -0.433 -3.012 1.00 92.81 100 LYS A CA 1
ATOM 837 C C . LYS A 1 100 ? -3.207 -1.722 -2.363 1.00 92.81 100 LYS A C 1
ATOM 839 O O . LYS A 1 100 ? -4.363 -2.097 -2.567 1.00 92.81 100 LYS A O 1
ATOM 844 N N . PHE A 1 101 ? -2.375 -2.372 -1.547 1.00 94.38 101 PHE A N 1
ATOM 845 C CA . PHE A 1 101 ? -2.749 -3.572 -0.799 1.00 94.38 101 PHE A CA 1
ATOM 846 C C . PHE A 1 101 ? -3.920 -3.301 0.148 1.00 94.38 101 PHE A C 1
ATOM 848 O O . PHE A 1 101 ? -4.887 -4.067 0.158 1.00 94.38 101 PHE A O 1
ATOM 855 N N . LEU A 1 102 ? -3.867 -2.209 0.919 1.00 94.56 102 LEU A N 1
ATOM 856 C CA . LEU A 1 102 ? -4.935 -1.852 1.849 1.00 94.56 102 LEU A CA 1
ATOM 857 C C . LEU A 1 102 ? -6.230 -1.499 1.110 1.00 94.56 102 LEU A C 1
ATOM 859 O O . LEU A 1 102 ? -7.297 -1.967 1.501 1.00 94.56 102 LEU A O 1
ATOM 863 N N . LYS A 1 103 ? -6.142 -0.755 0.004 1.00 93.38 103 LYS A N 1
ATOM 864 C CA . LYS A 1 103 ? -7.286 -0.427 -0.857 1.00 93.38 103 LYS A CA 1
ATOM 865 C C . LYS A 1 103 ? -7.956 -1.670 -1.446 1.00 93.38 103 LYS A C 1
ATOM 867 O O . LYS A 1 103 ? -9.182 -1.714 -1.548 1.00 93.38 103 LYS A O 1
ATOM 872 N N . LEU A 1 104 ? -7.167 -2.672 -1.833 1.00 94.06 104 LEU A N 1
ATOM 873 C CA . LEU A 1 104 ? -7.667 -3.930 -2.389 1.00 94.06 104 LEU A CA 1
ATOM 874 C C . LEU A 1 104 ? -8.316 -4.824 -1.320 1.00 94.06 104 LEU A C 1
ATOM 876 O O . LEU A 1 104 ? -9.341 -5.459 -1.583 1.00 94.06 104 LEU A O 1
ATOM 880 N N . ASN A 1 105 ? -7.732 -4.861 -0.119 1.00 92.94 105 ASN A N 1
ATOM 881 C CA . ASN A 1 105 ? -8.089 -5.810 0.936 1.00 92.94 105 ASN A CA 1
ATOM 882 C C . ASN A 1 105 ? -8.957 -5.230 2.059 1.00 92.94 105 ASN A C 1
ATOM 884 O O . ASN A 1 105 ? -9.450 -5.989 2.885 1.00 92.94 105 ASN A O 1
ATOM 888 N N . PHE A 1 106 ? -9.206 -3.924 2.135 1.00 92.00 106 PHE A N 1
ATOM 889 C CA . PHE A 1 106 ? -10.015 -3.346 3.213 1.00 92.00 106 PHE A CA 1
ATOM 890 C C . PHE A 1 106 ? -10.988 -2.308 2.657 1.00 92.00 106 PHE A C 1
ATOM 892 O O . PHE A 1 106 ? -10.608 -1.219 2.247 1.00 92.00 106 PHE A O 1
ATOM 899 N N . LYS A 1 107 ? -12.290 -2.623 2.682 1.00 89.25 107 LYS A N 1
ATOM 900 C CA . LYS A 1 107 ? -13.353 -1.725 2.179 1.00 89.25 107 LYS A CA 1
ATOM 901 C C . LYS A 1 107 ? -13.436 -0.389 2.923 1.00 89.25 107 LYS A C 1
ATOM 903 O O . LYS A 1 107 ? -13.960 0.582 2.395 1.00 89.25 107 LYS A O 1
ATOM 908 N N . SER A 1 108 ? -12.973 -0.377 4.164 1.00 91.25 108 SER A N 1
ATOM 909 C CA . SER A 1 108 ? -12.869 0.772 5.064 1.00 91.25 108 SER A CA 1
ATOM 910 C C . SER A 1 108 ? -11.610 1.609 4.821 1.00 91.25 108 SER A C 1
ATOM 912 O O . SER A 1 108 ? -11.397 2.585 5.540 1.00 91.25 108 SER A O 1
ATOM 914 N N . TYR A 1 109 ? -10.767 1.231 3.853 1.00 93.12 109 TYR A N 1
ATOM 915 C CA . TYR A 1 109 ? -9.562 1.974 3.526 1.00 93.12 109 TYR A CA 1
ATOM 916 C C . TYR A 1 109 ? -9.891 3.399 3.077 1.00 93.12 109 TYR A C 1
ATOM 918 O O . TYR A 1 109 ? -10.620 3.614 2.110 1.00 93.12 109 TYR A O 1
ATOM 926 N N . ASP A 1 110 ? -9.305 4.366 3.777 1.00 92.81 110 ASP A N 1
ATOM 927 C CA . ASP A 1 110 ? -9.318 5.780 3.424 1.00 92.81 110 ASP A CA 1
ATOM 928 C C . ASP A 1 110 ? -7.911 6.346 3.694 1.00 92.81 110 ASP A C 1
ATOM 930 O O . ASP A 1 110 ? -7.457 6.302 4.845 1.00 92.81 110 ASP A O 1
ATOM 934 N N . PRO A 1 111 ? -7.215 6.904 2.683 1.00 92.56 111 PRO A N 1
ATOM 935 C CA . PRO A 1 111 ? -5.910 7.540 2.865 1.00 92.56 111 PRO A CA 1
ATOM 936 C C . PRO A 1 111 ? -5.891 8.616 3.959 1.00 92.56 111 PRO A C 1
ATOM 938 O O . PRO A 1 111 ? -4.855 8.841 4.588 1.00 92.56 111 PRO A O 1
ATOM 941 N N . LYS A 1 112 ? -7.035 9.253 4.258 1.00 93.25 112 LYS A N 1
ATOM 942 C CA . LYS A 1 112 ? -7.152 10.243 5.343 1.00 93.25 112 LYS A CA 1
ATOM 943 C C . LYS A 1 112 ? -6.820 9.671 6.715 1.00 93.25 112 LYS A C 1
ATOM 945 O O . LYS A 1 112 ? -6.442 10.435 7.599 1.00 93.25 112 LYS A O 1
ATOM 950 N N . LEU A 1 113 ? -6.916 8.355 6.908 1.00 93.88 113 LEU A N 1
ATOM 951 C CA . LEU A 1 113 ? -6.518 7.709 8.159 1.00 93.88 113 LEU A CA 1
ATOM 952 C C . LEU A 1 113 ? -5.029 7.922 8.477 1.00 93.88 113 LEU A C 1
ATOM 954 O O . LEU A 1 113 ? -4.666 7.979 9.649 1.00 93.88 113 LEU A O 1
ATOM 958 N N . PHE A 1 114 ? -4.190 8.099 7.454 1.00 93.31 114 PHE A N 1
ATOM 959 C CA . PHE A 1 114 ? -2.742 8.294 7.581 1.00 93.31 114 PHE A CA 1
ATOM 960 C C . PHE A 1 114 ? -2.320 9.770 7.516 1.00 93.31 114 PHE A C 1
ATOM 962 O O . PHE A 1 114 ? -1.134 10.076 7.593 1.00 93.31 114 PHE A O 1
ATOM 969 N N . GLN A 1 115 ? -3.278 10.693 7.392 1.00 92.25 115 GLN A N 1
ATOM 970 C CA . GLN A 1 115 ? -3.041 12.129 7.240 1.00 92.25 115 GLN A CA 1
ATOM 971 C C . GLN A 1 115 ? -3.499 12.915 8.476 1.00 92.25 115 GLN A C 1
ATOM 973 O O . GLN A 1 115 ? -4.162 12.398 9.382 1.00 92.25 115 GLN A O 1
ATOM 978 N N . ARG A 1 116 ? -3.183 14.214 8.498 1.00 93.94 116 ARG A N 1
ATOM 979 C CA . ARG A 1 116 ? -3.691 15.141 9.512 1.00 93.94 116 ARG A CA 1
ATOM 980 C C . ARG A 1 116 ? -5.184 15.406 9.295 1.00 93.94 116 ARG A C 1
ATOM 982 O O . ARG A 1 116 ? -5.591 15.875 8.234 1.00 93.94 116 ARG A O 1
ATOM 989 N N . ASN A 1 117 ? -5.990 15.153 10.319 1.00 94.19 117 ASN A N 1
ATOM 990 C CA . ASN A 1 117 ? -7.443 15.327 10.324 1.00 94.19 117 ASN A CA 1
ATOM 991 C C . ASN A 1 117 ? -7.855 16.551 11.152 1.00 94.19 117 ASN A C 1
ATOM 993 O O . ASN A 1 117 ? -7.042 17.113 11.886 1.00 94.19 117 ASN A O 1
ATOM 997 N N . LYS A 1 118 ? -9.122 16.968 11.031 1.00 95.81 118 LYS A N 1
ATOM 998 C CA . LYS A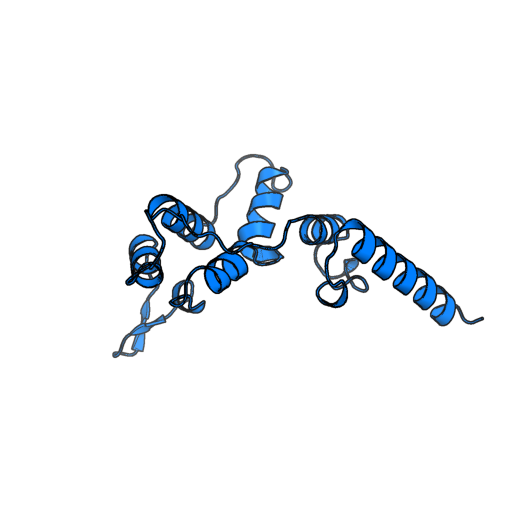 1 118 ? -9.744 17.995 11.881 1.00 95.81 118 LYS A CA 1
ATOM 999 C C . LYS A 1 118 ? -10.917 17.410 12.651 1.00 95.81 118 LYS A C 1
ATOM 1001 O O . LYS A 1 118 ? -11.738 16.703 12.068 1.00 95.81 118 LYS A O 1
ATOM 1006 N N . ASP A 1 119 ? -11.000 17.706 13.942 1.00 92.62 119 ASP A N 1
ATOM 1007 C CA . ASP A 1 119 ? -12.162 17.355 14.754 1.00 92.62 119 ASP A CA 1
ATOM 1008 C C . ASP A 1 119 ? -13.353 18.292 14.460 1.00 92.62 119 ASP A C 1
ATOM 1010 O O . ASP A 1 119 ? -13.251 19.265 13.706 1.00 92.62 119 ASP A O 1
ATOM 1014 N N . LYS A 1 120 ? -14.505 18.014 15.081 1.00 93.81 120 LYS A N 1
ATOM 1015 C CA . LYS A 1 120 ? -15.722 18.838 14.954 1.00 93.81 120 LYS A CA 1
ATOM 1016 C C . LYS A 1 120 ? -15.556 20.289 15.434 1.00 93.81 120 LYS A C 1
ATOM 1018 O O . LYS A 1 120 ? -16.377 21.131 15.090 1.00 93.81 120 LYS A O 1
ATOM 1023 N N . ASN A 1 121 ? -14.526 20.564 16.231 1.00 95.25 121 ASN A N 1
ATOM 1024 C CA . ASN A 1 121 ? -14.199 21.883 16.763 1.00 95.25 121 ASN A CA 1
ATOM 1025 C C . ASN A 1 121 ? -13.113 22.586 15.921 1.00 95.25 121 ASN A C 1
ATOM 1027 O O . ASN A 1 121 ? -12.729 23.710 16.233 1.00 95.25 121 ASN A O 1
ATOM 1031 N N . GLY A 1 122 ? -12.614 21.942 14.859 1.00 94.75 122 GLY A N 1
ATOM 1032 C CA . GLY A 1 122 ? -11.565 22.459 13.984 1.00 94.75 122 GLY A CA 1
ATOM 1033 C C . GLY A 1 122 ? -10.131 22.193 14.455 1.00 94.75 122 GLY A C 1
ATOM 1034 O O . GLY A 1 122 ? -9.202 22.626 13.766 1.00 94.75 122 GLY A O 1
ATOM 1035 N N . ASN A 1 123 ? -9.922 21.476 15.565 1.00 96.50 123 ASN A N 1
ATOM 1036 C CA . ASN A 1 123 ? -8.583 21.136 16.051 1.00 96.50 123 ASN A CA 1
ATOM 1037 C C . ASN A 1 123 ? -7.957 20.047 15.184 1.00 96.50 123 ASN A C 1
ATOM 1039 O O . ASN A 1 123 ? -8.619 19.076 14.812 1.00 96.50 123 ASN A O 1
ATOM 1043 N N . TYR A 1 124 ? -6.666 20.191 14.892 1.00 96.75 124 TYR A N 1
ATOM 1044 C CA . TYR A 1 124 ? -5.930 19.179 14.148 1.00 96.75 124 TYR A CA 1
ATOM 1045 C C . TYR A 1 124 ? -5.530 18.003 15.035 1.00 96.75 124 TYR A C 1
ATOM 1047 O O . TYR A 1 124 ? -5.076 18.198 16.161 1.00 96.75 124 TYR A O 1
ATOM 1055 N N . PHE A 1 125 ? -5.638 16.795 14.492 1.00 95.12 125 PHE A N 1
ATOM 1056 C CA . PHE A 1 125 ? -5.160 15.574 15.131 1.00 95.12 125 PHE A CA 1
ATOM 1057 C C . PHE A 1 125 ? -4.699 14.556 14.079 1.00 95.12 125 PHE A C 1
ATOM 1059 O O . PHE A 1 125 ? -4.985 14.695 12.889 1.00 95.12 125 PHE A O 1
ATOM 1066 N N . GLU A 1 126 ? -3.999 13.518 14.521 1.00 94.94 126 GLU A N 1
ATOM 1067 C CA . GLU A 1 126 ? -3.644 12.357 13.706 1.00 94.94 126 GLU A CA 1
ATOM 1068 C C . GLU A 1 126 ? -4.074 11.088 14.424 1.00 94.94 126 GLU A C 1
ATOM 1070 O O . GLU A 1 126 ? -3.991 11.014 15.649 1.00 94.94 126 GLU A O 1
ATOM 1075 N N . TYR A 1 127 ? -4.511 10.087 13.664 1.00 95.12 127 TYR A N 1
ATOM 1076 C CA . TYR A 1 127 ? -4.819 8.787 14.240 1.00 95.12 127 TYR A CA 1
ATOM 1077 C C . TYR A 1 127 ? -3.535 8.043 14.622 1.00 95.12 127 TYR A C 1
ATOM 1079 O O . TYR A 1 127 ? -2.541 8.035 13.882 1.00 95.12 127 TYR A O 1
ATOM 1087 N N . GLY A 1 128 ? -3.571 7.386 15.779 1.00 95.31 128 GLY A N 1
ATOM 1088 C CA . GLY A 1 128 ? -2.548 6.434 16.193 1.00 95.31 128 GLY A CA 1
ATOM 1089 C C . GLY A 1 128 ? -2.650 5.112 15.428 1.00 95.31 128 GLY A C 1
ATOM 1090 O O . GLY A 1 128 ? -3.691 4.779 14.865 1.00 95.31 128 GLY A O 1
ATOM 1091 N N . ILE A 1 129 ? -1.579 4.312 15.461 1.00 95.75 129 ILE A N 1
ATOM 1092 C CA . ILE A 1 129 ? -1.510 3.00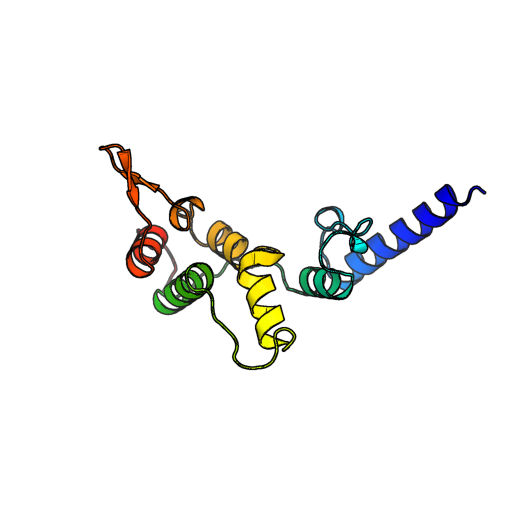0 14.787 1.00 95.75 129 ILE A CA 1
ATOM 1093 C C . ILE A 1 129 ? -2.709 2.120 15.162 1.00 95.75 129 ILE A C 1
ATOM 1095 O O . ILE A 1 129 ? -3.421 1.648 14.284 1.00 95.75 129 ILE A O 1
ATOM 1099 N N . ASN A 1 130 ? -2.990 1.960 16.459 1.00 94.94 130 ASN A N 1
ATOM 1100 C CA . ASN A 1 130 ? -4.104 1.128 16.922 1.00 94.94 130 ASN A CA 1
ATOM 1101 C C . ASN A 1 130 ? -5.465 1.641 16.429 1.00 94.94 130 ASN A C 1
ATOM 1103 O O . ASN A 1 130 ? -6.326 0.844 16.066 1.00 94.94 130 ASN A O 1
ATOM 1107 N N . GLU A 1 131 ? -5.665 2.960 16.387 1.00 94.38 131 GLU A N 1
ATOM 1108 C CA . GLU A 1 131 ? -6.923 3.553 15.925 1.00 94.38 131 GLU A CA 1
ATOM 1109 C C . GLU A 1 131 ? -7.138 3.320 14.430 1.00 94.38 131 GLU A C 1
ATOM 1111 O O . GLU A 1 131 ? -8.246 2.971 14.018 1.00 94.38 131 GLU A O 1
ATOM 1116 N N . ILE A 1 132 ? -6.083 3.472 13.624 1.00 95.56 132 ILE A N 1
ATOM 1117 C CA . ILE A 1 132 ? -6.118 3.178 12.188 1.00 95.56 132 ILE A CA 1
ATOM 1118 C C . ILE A 1 132 ? -6.400 1.691 11.974 1.00 95.56 132 ILE A C 1
ATOM 1120 O O . ILE A 1 132 ? -7.325 1.357 11.236 1.00 95.56 132 ILE A O 1
ATOM 1124 N N . THR A 1 133 ? -5.672 0.803 12.660 1.00 95.69 133 THR A N 1
ATOM 1125 C CA . THR A 1 133 ? -5.865 -0.651 12.569 1.00 95.69 133 THR A CA 1
ATOM 1126 C C . THR A 1 133 ? -7.314 -1.035 12.861 1.00 95.69 133 THR A C 1
ATOM 1128 O O . THR A 1 133 ? -7.925 -1.744 12.069 1.00 95.69 133 THR A O 1
ATOM 1131 N N . VAL A 1 134 ? -7.908 -0.522 13.945 1.00 92.88 134 VAL A N 1
ATOM 1132 C CA . VAL A 1 134 ? -9.312 -0.802 14.296 1.00 92.88 134 VAL A CA 1
ATOM 1133 C C . VAL A 1 134 ? -10.284 -0.261 13.241 1.00 92.88 134 VAL A C 1
ATOM 1135 O O . VAL A 1 134 ? -11.232 -0.951 12.868 1.00 92.88 134 VAL A O 1
ATOM 1138 N N . LYS A 1 135 ? -10.051 0.951 12.719 1.00 92.31 135 LYS A N 1
ATOM 1139 C CA . LYS A 1 135 ? -10.901 1.549 11.673 1.00 92.31 135 LYS A CA 1
ATOM 1140 C C . LYS A 1 135 ? -10.854 0.767 10.365 1.00 92.31 135 LYS A C 1
ATOM 1142 O O . LYS A 1 135 ? -11.902 0.561 9.757 1.00 92.31 135 LYS A O 1
ATOM 1147 N N . LEU A 1 136 ? -9.670 0.306 9.969 1.00 92.94 136 LEU A N 1
ATOM 1148 C CA . LEU A 1 136 ? -9.495 -0.578 8.819 1.00 92.94 136 LEU A CA 1
ATOM 1149 C C . LEU A 1 136 ? -10.149 -1.944 9.071 1.00 92.94 136 LEU A C 1
ATOM 1151 O O . LEU A 1 136 ? -10.768 -2.512 8.178 1.00 92.94 136 LEU A O 1
ATOM 1155 N N . TRP A 1 137 ? -10.097 -2.448 10.301 1.00 89.94 137 TRP A N 1
ATOM 1156 C CA . TRP A 1 137 ? -10.611 -3.774 10.632 1.00 89.94 137 TRP A CA 1
ATOM 1157 C C . TRP A 1 137 ? -12.147 -3.882 10.716 1.00 89.94 137 TRP A C 1
ATOM 1159 O O . TRP A 1 137 ? -12.653 -4.990 10.578 1.00 89.94 137 TRP A O 1
ATOM 1169 N N . ASN A 1 138 ? -12.894 -2.784 10.934 1.00 66.62 138 ASN A N 1
ATOM 1170 C CA . ASN A 1 138 ? -14.351 -2.747 11.213 1.00 66.62 138 ASN A CA 1
ATOM 1171 C C . ASN A 1 138 ? -15.213 -3.745 10.383 1.00 66.62 138 ASN A C 1
ATOM 1173 O O . ASN A 1 138 ? -15.720 -3.417 9.309 1.00 66.62 138 ASN A O 1
ATOM 1177 N N . ASN A 1 139 ? -15.432 -4.943 10.949 1.00 60.94 139 ASN A N 1
ATOM 1178 C CA . ASN A 1 139 ? -16.138 -6.120 10.407 1.00 60.94 139 ASN A CA 1
ATOM 1179 C C . ASN A 1 139 ? -15.502 -6.808 9.182 1.00 60.94 139 ASN A C 1
ATOM 1181 O O . ASN A 1 139 ? -16.218 -7.267 8.290 1.00 60.94 139 ASN A O 1
ATOM 1185 N N . GLY A 1 140 ? -14.170 -6.923 9.154 1.00 59.28 140 GLY A N 1
ATOM 1186 C CA . GLY A 1 140 ? -13.418 -7.753 8.210 1.00 59.28 140 GLY A CA 1
ATOM 1187 C C . GLY A 1 140 ? -14.025 -9.149 8.032 1.00 59.28 140 GLY A C 1
ATOM 1188 O O . GLY A 1 140 ? -13.826 -10.038 8.853 1.00 59.28 140 GLY A O 1
ATOM 1189 N N . ASN A 1 141 ? -14.773 -9.344 6.944 1.00 53.06 141 ASN A N 1
ATOM 1190 C CA . ASN A 1 141 ? -15.215 -10.662 6.504 1.00 53.06 141 ASN A CA 1
ATOM 1191 C C . ASN A 1 141 ? -14.053 -11.333 5.773 1.00 53.06 141 ASN A C 1
ATOM 1193 O O . ASN A 1 141 ? -13.966 -11.277 4.548 1.00 53.06 141 ASN A O 1
ATOM 1197 N N . TYR A 1 142 ? -13.185 -11.957 6.556 1.00 52.16 142 TYR A N 1
ATOM 1198 C CA . TYR A 1 142 ? -12.055 -12.768 6.123 1.00 52.16 142 TYR A CA 1
ATOM 1199 C C . TYR A 1 142 ? -12.161 -14.078 6.895 1.00 52.16 142 TYR A C 1
ATOM 1201 O O . TYR A 1 142 ? -12.345 -14.065 8.115 1.00 52.16 142 TYR A O 1
ATOM 1209 N N . LYS A 1 143 ? -12.257 -15.195 6.168 1.00 36.59 143 LYS A N 1
ATOM 1210 C CA . LYS A 1 143 ? -12.591 -16.487 6.777 1.00 36.59 143 LYS A CA 1
ATOM 1211 C C . LYS A 1 143 ? -11.442 -16.935 7.688 1.00 36.59 143 LYS A C 1
ATOM 1213 O O . LYS A 1 143 ? -10.281 -16.717 7.370 1.00 36.59 143 LYS A O 1
ATOM 1218 N N . ALA A 1 144 ? -11.808 -17.532 8.823 1.00 36.12 144 ALA A N 1
ATOM 1219 C CA . ALA A 1 144 ? -10.890 -18.274 9.683 1.00 36.12 144 ALA A CA 1
ATOM 1220 C C . ALA A 1 144 ? -10.390 -19.548 8.989 1.00 36.12 144 ALA A C 1
ATOM 1222 O O . ALA A 1 144 ? -11.177 -20.121 8.194 1.00 36.12 144 ALA A O 1
#

Secondary structure (DSSP, 8-state):
--HHHHHHHHHHHHHHHHHHHH---STTS-SS-TTTTT-HHHHHHHHHSPPPPP-TT--HHHHHHHHHHHHS----SSTTT-HHHHHHHHHHTSS-HHHHHHHHH-TT--GGGGS-EE-TTS-EE---HHHHHHHHHTT-----

pLDDT: mean 83.32, std 13.61, range [36.12, 96.75]

Sequence (144 aa):
MSMEMKNWFEYKRLEQHLHLLTGKEMSSFNLSEWWEESGAEALAFDISLPDPEKTDNITLKELSEIVRRLKTYEQYEESTNSFRSTFHLHLTFGNGYFDKFLKLNFKSYDPKLFQRNKDKNGNYFEYGINEITVKLWNNGNYKA

Foldseek 3Di:
DDPVVVVVVVLVVVQVVLCVVQVDRPVLADPPPCVVPPHPVLRVLLSNDHAADADQADDLVNLLVLLCLLQDDDDDPPPCPDPVNSVSCCCRPNNVRSLRNLVRHFPLDDCCQNPWDADPVRDIDHDDSVRSSCSRVPPRNRDD